Protein AF-A0A212JWG9-F1 (afdb_monomer_lite)

Foldseek 3Di:
DVVVVVVVVVVVVPPPPPPPPDPPDKDKDKDKDADPPLQVPVDPDRPDDDDDLPWAPCVLFQWKWKWKAFPVVRDTPDTDDTGGDDDGHRIDIDMDTRDPDGWIKMWMFTPDDPVCVVVVDQDDPPDPSRHTDTDTDDD

pLDDT: mean 75.48, std 16.98, range [41.72, 95.62]

Organism: NCBI:txid206096

Secondary structure (DSSP, 8-state):
--HHHHHHHHHTTS-------PPP---EEEEEE----TT-TTSS---SPPPPTTS-HHHH-SEEEEEEEETTTTEEEEEPPPEEP-SS-S-EEEEEESPPSS-EEEEEEES--HHHHHHT-S-STT-SS-PPEEEE---

Radius of gyrati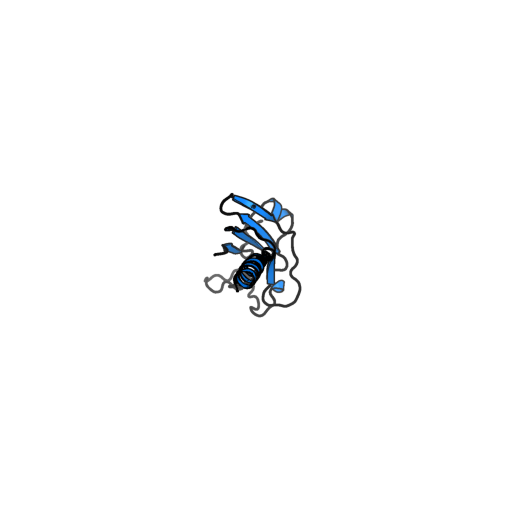on: 26.47 Å; chains: 1; bounding box: 71×61×50 Å

Sequence (139 aa):
MRITICLLFSISLLTSCVRESLPECPYQYSIQLVVKDKNYLNNSGTEGNIVDENLPFNQYISNIYYTLENVKTGKTDKKSPINKILGDDKNTNIILDHMPDGQYLLTVWGNVNESMIETLSLHSDNTESTDIYISVLPH

Structure (mmCIF, N/CA/C/O backbone):
data_AF-A0A212JWG9-F1
#
_entry.id   AF-A0A212JWG9-F1
#
loop_
_atom_site.group_PDB
_atom_site.id
_atom_site.type_symbol
_atom_site.label_atom_id
_atom_site.label_alt_id
_atom_site.label_comp_id
_atom_site.label_asym_id
_atom_site.label_entity_id
_atom_site.label_seq_id
_atom_site.pdbx_PDB_ins_code
_atom_site.Cartn_x
_atom_site.Cartn_y
_atom_site.Cartn_z
_atom_site.occupancy
_atom_site.B_iso_or_equiv
_atom_site.auth_seq_id
_atom_site.auth_comp_id
_atom_site.auth_asym_id
_atom_site.auth_atom_id
_atom_site.pdbx_PDB_model_num
ATOM 1 N N . MET A 1 1 ? -58.566 -42.820 23.783 1.00 50.47 1 MET A N 1
ATOM 2 C CA . MET A 1 1 ? -58.480 -41.687 22.832 1.00 50.47 1 MET A CA 1
ATOM 3 C C . MET A 1 1 ? -58.093 -40.339 23.458 1.00 50.47 1 MET A C 1
ATOM 5 O O . MET A 1 1 ? -57.761 -39.439 22.709 1.00 50.47 1 MET A O 1
ATOM 9 N N . ARG A 1 2 ? -58.106 -40.161 24.793 1.00 53.34 2 ARG A N 1
ATOM 10 C CA . ARG A 1 2 ? -57.662 -38.905 25.443 1.00 53.34 2 ARG A CA 1
ATOM 11 C C . ARG A 1 2 ? -56.161 -38.868 25.776 1.00 53.34 2 ARG A C 1
ATOM 13 O O . ARG A 1 2 ? -55.537 -37.829 25.643 1.00 53.34 2 ARG A O 1
ATOM 20 N N . ILE A 1 3 ? -55.575 -40.016 26.128 1.00 55.38 3 ILE A N 1
ATOM 21 C CA . ILE A 1 3 ? -54.157 -40.135 26.529 1.00 55.38 3 ILE A CA 1
ATOM 22 C C . ILE A 1 3 ? -53.209 -39.969 25.328 1.00 55.38 3 ILE A C 1
ATOM 24 O O . ILE A 1 3 ? -52.154 -39.353 25.442 1.00 55.38 3 ILE A O 1
ATOM 28 N N . THR A 1 4 ? -53.617 -40.448 24.151 1.00 53.75 4 THR A N 1
ATOM 29 C CA . THR A 1 4 ? -52.817 -40.391 22.918 1.00 53.75 4 THR A CA 1
ATOM 30 C C . THR A 1 4 ? -52.620 -38.960 22.403 1.00 53.75 4 THR A C 1
ATOM 32 O O . THR A 1 4 ? -51.582 -38.655 21.826 1.00 53.75 4 THR A O 1
ATOM 35 N N . ILE A 1 5 ? -53.584 -38.066 22.655 1.00 57.59 5 ILE A N 1
ATOM 36 C CA . ILE A 1 5 ? -53.542 -36.660 22.220 1.00 57.59 5 ILE A CA 1
ATOM 37 C C . ILE A 1 5 ? -52.549 -35.852 23.073 1.00 57.59 5 ILE A C 1
ATOM 39 O O . ILE A 1 5 ? -51.802 -35.037 22.539 1.00 57.59 5 ILE A O 1
ATOM 43 N N . CYS A 1 6 ? -52.473 -36.121 24.382 1.00 56.09 6 CYS A N 1
ATOM 44 C CA . CYS A 1 6 ? -51.517 -35.457 25.275 1.00 56.09 6 CYS A CA 1
ATOM 45 C C . CYS A 1 6 ? -50.059 -35.804 24.936 1.00 56.09 6 CYS A C 1
ATOM 47 O O . CYS A 1 6 ? -49.177 -34.952 25.024 1.00 56.09 6 CYS A O 1
ATOM 49 N N . LEU A 1 7 ? -49.806 -37.042 24.507 1.00 56.38 7 LEU A N 1
ATOM 50 C CA . LEU A 1 7 ? -48.461 -37.514 24.175 1.00 56.38 7 LEU A CA 1
ATOM 51 C C . LEU A 1 7 ? -47.934 -36.879 22.874 1.00 56.38 7 LEU A C 1
ATOM 53 O O . LEU A 1 7 ? -46.774 -36.487 22.810 1.00 56.38 7 LEU A O 1
ATOM 57 N N . LEU A 1 8 ? -48.809 -36.669 21.884 1.00 56.22 8 LEU A N 1
ATOM 58 C CA . LEU A 1 8 ? -48.488 -35.957 20.638 1.00 56.22 8 LEU A CA 1
ATOM 59 C C . LEU A 1 8 ? -48.198 -34.462 20.856 1.00 56.22 8 LEU A C 1
ATOM 61 O O . LEU A 1 8 ? -47.284 -33.929 20.236 1.00 56.22 8 LEU A O 1
ATOM 65 N N . PHE A 1 9 ? -48.907 -33.800 21.777 1.00 55.72 9 PHE A N 1
ATOM 66 C CA . PHE A 1 9 ? -48.684 -32.379 22.090 1.00 55.72 9 PHE A CA 1
ATOM 67 C C . PHE A 1 9 ? -47.347 -32.127 22.815 1.00 55.72 9 PHE A C 1
ATOM 69 O O . PHE A 1 9 ? -46.754 -31.059 22.699 1.00 55.72 9 PHE A O 1
ATOM 76 N N . SER A 1 10 ? -46.848 -33.138 23.532 1.00 56.69 10 SER A N 1
ATOM 77 C CA . SER A 1 10 ? -45.590 -33.079 24.288 1.00 56.69 10 SER A CA 1
ATOM 78 C C . SER A 1 10 ? -44.355 -33.170 23.379 1.00 56.69 10 SER A C 1
ATOM 80 O O . SER A 1 10 ? -43.320 -32.578 23.670 1.00 56.69 10 SER A O 1
ATOM 82 N N . ILE A 1 11 ? -44.469 -33.886 22.254 1.00 58.03 11 ILE A N 1
ATOM 83 C CA . ILE A 1 11 ? -43.377 -34.098 21.288 1.00 58.03 11 ILE A CA 1
ATOM 84 C C . ILE A 1 11 ? -43.127 -32.833 20.448 1.00 58.03 11 ILE A C 1
ATOM 86 O O . ILE A 1 11 ? -41.984 -32.541 20.103 1.00 58.03 11 ILE A O 1
ATOM 90 N N . SER A 1 12 ? -44.160 -32.023 20.191 1.00 56.34 12 SER A N 1
ATOM 91 C CA . SER A 1 12 ? -44.035 -30.749 19.461 1.00 56.34 12 SER A CA 1
ATOM 92 C C . SER A 1 12 ? -43.322 -29.637 20.244 1.00 56.34 12 SER A C 1
ATOM 94 O O . SER A 1 12 ? -42.894 -28.659 19.643 1.00 56.34 12 SER A O 1
ATOM 96 N N . LEU A 1 13 ? -43.168 -29.773 21.567 1.00 55.78 13 LEU A N 1
ATOM 97 C CA . LEU A 1 13 ? -42.446 -28.805 22.407 1.00 55.78 13 LEU A CA 1
ATOM 98 C C . LEU A 1 13 ? -40.932 -29.076 22.470 1.00 55.78 13 LEU A C 1
ATOM 100 O O . LEU A 1 13 ? -40.180 -28.238 22.959 1.00 55.78 13 LEU A O 1
ATOM 104 N N . LEU A 1 14 ? -40.480 -30.231 21.967 1.00 55.25 14 LEU A N 1
ATOM 105 C CA . LEU A 1 14 ? -39.067 -30.627 21.954 1.00 55.25 14 LEU A CA 1
ATOM 106 C C . LEU A 1 14 ? -38.357 -30.281 20.639 1.00 55.25 14 LEU A C 1
ATOM 108 O O . LEU A 1 14 ? -37.136 -30.391 20.564 1.00 55.25 14 LEU A O 1
ATOM 112 N N . THR A 1 15 ? -39.074 -29.792 19.623 1.00 59.81 15 THR A N 1
ATOM 113 C CA . THR A 1 15 ? -38.459 -29.193 18.430 1.00 59.81 15 THR A CA 1
ATOM 114 C 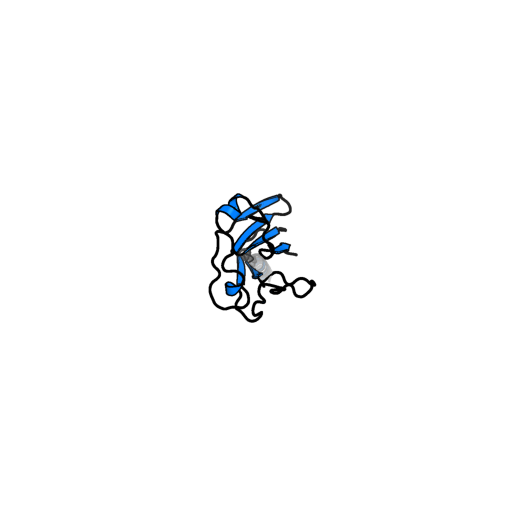C . THR A 1 15 ? -38.052 -27.746 18.724 1.00 59.81 15 THR A C 1
ATOM 116 O O . THR A 1 15 ? -38.493 -26.810 18.057 1.00 59.81 15 THR A O 1
ATOM 119 N N . SER A 1 16 ? -37.238 -27.541 19.761 1.00 56.72 16 SER A N 1
ATOM 120 C CA . SER A 1 16 ? -36.489 -26.296 19.898 1.00 56.72 16 SER A CA 1
ATOM 121 C C . SER A 1 16 ? -35.455 -26.298 18.780 1.00 56.72 16 SER A C 1
ATOM 123 O O . SER A 1 16 ? -34.506 -27.080 18.793 1.00 56.72 16 SER A O 1
ATOM 125 N N . CYS A 1 17 ? -35.697 -25.487 17.753 1.00 63.84 17 CYS A N 1
ATOM 126 C CA . CYS A 1 17 ? -34.728 -25.245 16.702 1.00 63.84 17 CYS A CA 1
ATOM 127 C C . CYS A 1 17 ? -33.541 -24.536 17.367 1.00 63.84 17 CYS A C 1
ATOM 129 O O . CYS A 1 17 ? -33.610 -23.335 17.631 1.00 63.84 17 CYS A O 1
ATOM 131 N N . VAL A 1 18 ? -32.487 -25.283 17.711 1.00 60.69 18 VAL A N 1
ATOM 132 C CA . VAL A 1 18 ? -31.199 -24.693 18.084 1.00 60.69 18 VAL A CA 1
ATOM 133 C C . VAL A 1 18 ? -30.709 -23.995 16.829 1.00 60.69 18 VAL A C 1
ATOM 135 O O . VAL A 1 18 ? -30.184 -24.611 15.906 1.00 60.69 18 VAL A O 1
ATOM 138 N N . ARG A 1 19 ? -30.992 -22.697 16.746 1.00 58.59 19 ARG A N 1
ATOM 139 C CA . ARG A 1 19 ? -30.449 -21.850 15.702 1.00 58.59 19 ARG A CA 1
ATOM 140 C C . ARG A 1 19 ? -29.002 -21.611 16.093 1.00 58.59 19 ARG A C 1
ATOM 142 O O . ARG A 1 19 ? -28.706 -20.710 16.867 1.00 58.59 19 ARG A O 1
ATOM 149 N N . GLU A 1 20 ? -28.138 -22.504 15.633 1.00 60.44 20 GLU A N 1
ATOM 150 C CA . GLU A 1 20 ? -26.696 -22.358 15.745 1.00 60.44 20 GLU A CA 1
ATOM 151 C C . GLU A 1 20 ? -26.340 -21.039 15.051 1.00 60.44 20 GLU A C 1
ATOM 153 O O . GLU A 1 20 ? -26.514 -20.889 13.838 1.00 60.44 20 GLU A O 1
ATOM 158 N N . SER A 1 21 ? -25.981 -20.022 15.837 1.00 65.81 21 SER A N 1
ATOM 159 C CA . SER A 1 21 ? -25.500 -18.764 15.284 1.00 65.81 21 SER A CA 1
ATOM 160 C C . SER A 1 21 ? -24.179 -19.077 14.600 1.00 65.81 21 SER A C 1
ATOM 162 O O . SER A 1 21 ? -23.205 -19.417 15.275 1.00 65.81 21 SER A O 1
ATOM 164 N N . LEU A 1 22 ? -24.159 -19.013 13.269 1.00 64.31 22 LEU A N 1
ATOM 165 C CA . LEU A 1 22 ? -22.908 -19.071 12.525 1.00 64.31 22 LEU A CA 1
ATOM 166 C C . LEU A 1 22 ? -21.976 -17.991 13.096 1.00 64.31 22 LEU A C 1
ATOM 168 O O . LEU A 1 22 ? -22.451 -16.879 13.346 1.00 64.31 22 LEU A O 1
ATOM 172 N N . PRO A 1 23 ? -20.689 -18.296 13.339 1.00 66.00 23 PRO A N 1
ATOM 173 C CA . PRO A 1 23 ? -19.733 -17.253 13.679 1.00 66.00 23 PRO A CA 1
ATOM 174 C C . PRO A 1 23 ? -19.784 -16.182 12.584 1.00 66.00 23 PRO A C 1
ATOM 176 O O . PRO A 1 23 ? -19.880 -16.524 11.402 1.00 66.00 23 PRO A O 1
ATOM 179 N N . GLU A 1 24 ? -19.772 -14.904 12.976 1.00 67.12 24 GLU A N 1
ATOM 180 C CA . GLU A 1 24 ? -19.718 -13.787 12.029 1.00 67.12 24 GLU A CA 1
ATOM 181 C C . GLU A 1 24 ? -18.582 -14.049 11.037 1.00 67.12 24 GLU A C 1
ATOM 183 O O . GLU A 1 24 ? -17.432 -14.241 11.437 1.00 67.12 24 GLU A O 1
ATOM 188 N N . CYS A 1 25 ? -18.913 -14.150 9.745 1.00 62.44 25 CYS A N 1
ATOM 189 C CA . CYS A 1 25 ? -17.909 -14.342 8.710 1.00 62.44 25 CYS A CA 1
ATOM 190 C C . CYS A 1 25 ? -17.014 -13.101 8.712 1.00 62.44 25 CYS A C 1
ATOM 192 O O . CYS A 1 25 ? -17.523 -12.015 8.428 1.00 62.44 25 CYS A O 1
ATOM 194 N N . PRO A 1 26 ? -15.714 -13.216 9.032 1.00 67.38 26 PRO A N 1
ATOM 195 C CA . PRO A 1 26 ? -14.855 -12.050 8.998 1.00 67.38 26 PRO A CA 1
ATOM 196 C C . PRO A 1 26 ? -14.763 -11.570 7.553 1.00 67.38 26 PRO A C 1
ATOM 198 O O . PRO A 1 26 ? -14.324 -12.309 6.669 1.00 67.38 26 PRO A O 1
ATOM 201 N N . TYR A 1 27 ? -15.218 -10.344 7.302 1.00 75.50 27 TYR A N 1
ATOM 202 C CA . TYR A 1 27 ? -15.105 -9.739 5.984 1.00 75.50 27 TYR A CA 1
ATOM 203 C C . TYR A 1 27 ? -13.623 -9.535 5.650 1.00 75.50 27 TYR A C 1
ATOM 205 O O . TYR A 1 27 ? -12.841 -9.027 6.462 1.00 75.50 27 TYR A O 1
ATOM 213 N N . GLN A 1 28 ? -13.247 -9.961 4.448 1.00 85.00 28 GLN A N 1
ATOM 214 C CA . GLN A 1 28 ? -11.933 -9.743 3.862 1.00 85.00 28 GLN A CA 1
ATOM 215 C C . GLN A 1 28 ? -12.104 -8.830 2.653 1.00 85.00 28 GLN A C 1
ATOM 217 O O . GLN A 1 28 ? -12.885 -9.123 1.747 1.00 85.00 28 GLN A O 1
ATOM 222 N N . TYR A 1 29 ? -11.350 -7.737 2.628 1.00 87.38 29 TYR A N 1
ATOM 223 C CA . TYR A 1 29 ? -11.327 -6.802 1.513 1.00 87.38 29 TYR A CA 1
ATOM 224 C C . TYR A 1 29 ? -10.027 -6.970 0.732 1.00 87.38 29 TYR A C 1
ATOM 226 O O . TYR A 1 29 ? -8.938 -6.972 1.307 1.00 87.38 29 TYR A O 1
ATOM 234 N N . SER A 1 30 ? -10.145 -7.089 -0.590 1.00 90.94 30 SER A N 1
ATOM 235 C CA . SER A 1 30 ? -9.012 -7.091 -1.513 1.00 90.94 30 SER A CA 1
ATOM 236 C C . SER A 1 30 ? -9.052 -5.817 -2.347 1.00 90.94 30 SER A C 1
ATOM 238 O O . SER A 1 30 ? -9.960 -5.626 -3.155 1.00 90.94 30 SER A O 1
ATOM 240 N N . ILE A 1 31 ? -8.091 -4.924 -2.119 1.00 91.25 31 ILE A N 1
ATOM 241 C CA . ILE A 1 31 ? -7.972 -3.652 -2.828 1.00 91.25 31 ILE A CA 1
ATOM 242 C C . ILE A 1 31 ? -6.883 -3.798 -3.880 1.00 91.25 31 ILE A C 1
ATOM 244 O O . ILE A 1 31 ? -5.706 -3.911 -3.540 1.00 91.25 31 ILE A O 1
ATOM 248 N N . GLN A 1 32 ? -7.273 -3.765 -5.151 1.00 93.38 32 GLN A N 1
ATOM 249 C CA . GLN A 1 32 ? -6.332 -3.799 -6.262 1.00 93.38 32 GLN A CA 1
ATOM 250 C C . GLN A 1 32 ? -5.735 -2.415 -6.521 1.00 93.38 32 GLN A C 1
ATOM 252 O O . GLN A 1 32 ? -6.450 -1.430 -6.700 1.00 93.38 32 GLN A O 1
ATOM 257 N N . LEU A 1 33 ? -4.410 -2.365 -6.594 1.00 91.69 33 LEU A N 1
ATOM 258 C CA . LEU A 1 33 ? -3.629 -1.191 -6.948 1.00 91.69 33 LEU A CA 1
ATOM 259 C C . LEU A 1 33 ? -3.148 -1.297 -8.394 1.00 91.69 33 LEU A C 1
ATOM 261 O O . LEU A 1 33 ? -2.598 -2.318 -8.815 1.00 91.69 33 LEU A O 1
ATOM 265 N N . VAL A 1 34 ? -3.326 -0.210 -9.143 1.00 90.06 34 VAL A N 1
ATOM 266 C CA . VAL A 1 34 ? -2.930 -0.090 -10.551 1.00 90.06 34 VAL A CA 1
ATOM 267 C C . VAL A 1 34 ? -2.281 1.272 -10.765 1.00 90.06 34 VAL A C 1
ATOM 269 O O . VAL A 1 34 ? -2.821 2.283 -10.322 1.00 90.06 34 VAL A O 1
ATOM 272 N N . VAL A 1 35 ? -1.157 1.307 -11.483 1.00 86.62 35 VAL A N 1
ATOM 273 C CA . VAL A 1 35 ? -0.524 2.562 -11.914 1.00 86.62 35 VAL A CA 1
ATOM 274 C C . VAL A 1 35 ? -1.223 3.064 -13.175 1.00 86.62 35 VAL A C 1
ATOM 276 O O . VAL A 1 35 ? -1.223 2.379 -14.204 1.00 86.62 35 VAL A O 1
ATOM 279 N N . LYS A 1 36 ? -1.834 4.246 -13.089 1.00 83.38 36 LYS A N 1
ATOM 280 C CA . LYS A 1 36 ? -2.455 4.940 -14.223 1.00 83.38 36 LYS A CA 1
ATOM 281 C C . LYS A 1 36 ? -1.511 6.012 -14.760 1.00 83.38 36 LYS A C 1
ATOM 283 O O . LYS A 1 36 ? -0.660 6.481 -14.024 1.00 83.38 36 LYS A O 1
ATOM 288 N N . ASP A 1 37 ? -1.693 6.360 -16.034 1.00 77.88 37 ASP A N 1
ATOM 289 C CA . ASP A 1 37 ? -1.042 7.507 -16.687 1.00 77.88 37 ASP A CA 1
ATOM 290 C C . ASP A 1 37 ? 0.481 7.594 -16.459 1.00 77.88 37 ASP A C 1
ATOM 292 O O . ASP A 1 37 ? 1.008 8.571 -15.947 1.00 77.88 37 ASP A O 1
ATOM 296 N N . LYS A 1 38 ? 1.206 6.529 -16.823 1.00 81.56 38 LYS A N 1
ATOM 297 C CA . LYS A 1 38 ? 2.638 6.362 -16.494 1.00 81.56 38 LYS A CA 1
ATOM 298 C C . LYS A 1 38 ? 3.562 7.378 -17.164 1.00 81.56 38 LYS A C 1
ATOM 300 O O . LYS A 1 38 ? 4.700 7.528 -16.740 1.00 81.56 3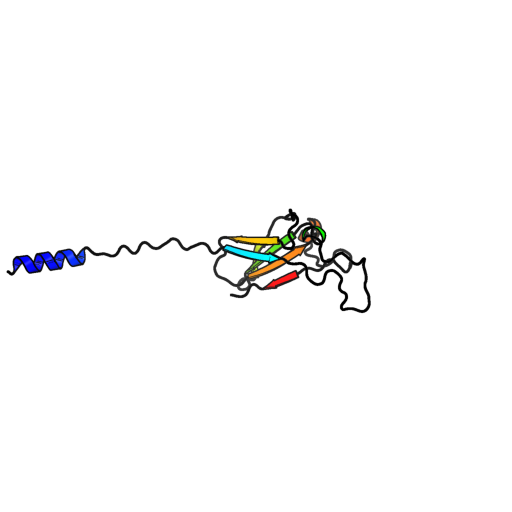8 LYS A O 1
ATOM 305 N N . ASN A 1 39 ? 3.095 8.004 -18.239 1.00 77.00 39 ASN A N 1
ATOM 306 C CA . ASN A 1 39 ? 3.881 8.906 -19.071 1.00 77.00 39 ASN A CA 1
ATOM 307 C C . ASN A 1 39 ? 3.347 10.343 -19.066 1.00 77.00 39 ASN A C 1
ATOM 309 O O . ASN A 1 39 ? 3.935 11.180 -19.746 1.00 77.00 39 ASN A O 1
ATOM 313 N N . TYR A 1 40 ? 2.237 10.617 -18.361 1.00 69.56 40 TYR A N 1
ATOM 314 C CA . TYR A 1 40 ? 1.625 11.947 -18.237 1.00 69.56 40 TYR A CA 1
ATOM 315 C C . TYR A 1 40 ? 1.540 12.710 -19.578 1.00 69.56 40 TYR A C 1
ATOM 317 O O . TYR A 1 40 ? 1.776 13.912 -19.662 1.00 69.56 40 TYR A O 1
ATOM 325 N N . LEU A 1 41 ? 1.194 12.006 -20.667 1.00 71.00 41 LEU A N 1
ATOM 326 C CA . LEU A 1 41 ? 1.198 12.541 -22.045 1.00 71.00 41 LEU A CA 1
ATOM 327 C C . LEU A 1 41 ? 0.064 13.549 -22.313 1.00 71.00 41 LEU A C 1
ATOM 329 O O . LEU A 1 41 ? -0.106 14.035 -23.431 1.00 71.00 41 LEU A O 1
ATOM 333 N N . ASN A 1 42 ? -0.760 13.816 -21.304 1.00 65.56 42 ASN A N 1
ATOM 334 C CA . ASN A 1 42 ? -1.891 14.733 -21.344 1.00 65.56 42 ASN A CA 1
ATOM 335 C C . ASN A 1 42 ? -1.486 16.207 -21.168 1.00 65.56 42 ASN A C 1
ATOM 337 O O . ASN A 1 42 ? -2.301 17.080 -21.472 1.00 65.56 42 ASN A O 1
ATOM 341 N N . ASN A 1 43 ? -0.256 16.501 -20.732 1.00 57.59 43 ASN A N 1
ATOM 342 C CA . ASN A 1 43 ? 0.288 17.856 -20.671 1.00 57.59 43 ASN A CA 1
ATOM 343 C C . ASN A 1 43 ? 1.374 18.069 -21.755 1.00 57.59 43 ASN A C 1
ATOM 345 O O . ASN A 1 43 ? 1.989 17.137 -22.262 1.00 57.59 43 ASN A O 1
ATOM 349 N N . SER A 1 44 ? 1.585 19.317 -22.184 1.00 55.00 44 SER A N 1
ATOM 350 C CA . SER A 1 44 ? 2.511 19.664 -23.279 1.00 55.00 44 SER A CA 1
ATOM 351 C C . SER A 1 44 ? 3.991 19.683 -22.870 1.00 55.00 44 SER A C 1
ATOM 353 O O . SER A 1 44 ? 4.815 20.251 -23.586 1.00 55.00 44 SER A O 1
ATOM 355 N N . GLY A 1 45 ? 4.326 19.127 -21.708 1.00 52.38 45 GLY A N 1
ATOM 356 C CA . GLY A 1 45 ? 5.664 19.130 -21.141 1.00 52.38 45 GLY A CA 1
ATOM 357 C C . GLY A 1 45 ? 5.950 17.760 -20.563 1.00 52.38 45 GLY A C 1
ATOM 358 O O . GLY A 1 45 ? 5.730 17.534 -19.383 1.00 52.38 45 GLY A O 1
ATOM 359 N N . THR A 1 46 ? 6.436 16.843 -21.396 1.00 52.59 46 THR A N 1
ATOM 360 C CA . THR A 1 46 ? 6.981 15.578 -20.902 1.00 52.59 46 THR A CA 1
ATOM 361 C C . THR A 1 46 ? 8.256 15.884 -20.119 1.00 52.59 46 THR A C 1
ATOM 363 O O . THR A 1 46 ? 9.345 15.946 -20.694 1.00 52.59 46 THR A O 1
ATOM 366 N N . GLU A 1 47 ? 8.125 16.134 -18.821 1.00 56.12 47 GLU A N 1
ATOM 367 C CA . GLU A 1 47 ? 9.248 16.103 -17.895 1.00 56.12 47 GLU A CA 1
ATOM 368 C C . GLU A 1 47 ? 9.472 14.645 -17.482 1.00 56.12 47 GLU A C 1
ATOM 370 O O . GLU A 1 47 ? 8.672 14.049 -16.768 1.00 56.12 47 GLU A O 1
ATOM 375 N N . GLY A 1 48 ? 10.540 14.038 -18.004 1.00 61.94 48 GLY A N 1
ATOM 376 C CA . GLY A 1 48 ? 10.913 12.654 -17.706 1.00 61.94 48 GLY A CA 1
ATOM 377 C C . GLY A 1 48 ? 11.129 11.786 -18.946 1.00 61.94 48 GLY A C 1
ATOM 378 O O . GLY A 1 48 ? 10.837 12.169 -20.078 1.00 61.94 48 GLY A O 1
ATOM 379 N N . ASN A 1 49 ? 11.690 10.596 -18.727 1.00 69.56 49 ASN A N 1
ATOM 380 C CA . ASN A 1 49 ? 11.844 9.599 -19.783 1.00 69.56 49 ASN A CA 1
ATOM 381 C C . ASN A 1 49 ? 10.528 8.841 -19.959 1.00 69.56 49 ASN A C 1
ATOM 383 O O . ASN A 1 49 ? 9.966 8.367 -18.975 1.00 69.56 49 ASN A O 1
ATOM 387 N N . ILE A 1 50 ? 10.088 8.668 -21.209 1.00 78.94 50 ILE A N 1
ATOM 388 C CA . ILE A 1 50 ? 8.951 7.799 -21.527 1.00 78.94 50 ILE A CA 1
ATOM 389 C C . ILE A 1 50 ? 9.284 6.381 -21.057 1.00 78.94 50 ILE A C 1
ATOM 391 O O . ILE A 1 50 ? 10.283 5.791 -21.478 1.00 78.94 50 ILE A O 1
ATOM 395 N N . VAL A 1 51 ? 8.435 5.839 -20.193 1.00 82.81 51 VAL A N 1
ATOM 396 C CA . VAL A 1 51 ? 8.493 4.458 -19.728 1.00 82.81 51 VAL A CA 1
ATOM 397 C C . VAL A 1 51 ? 7.563 3.589 -20.568 1.00 82.81 51 VAL A C 1
ATOM 399 O O . VAL A 1 51 ? 6.480 4.008 -20.985 1.00 82.81 51 VAL A O 1
ATOM 402 N N . ASP A 1 52 ? 7.973 2.344 -20.812 1.00 87.00 52 ASP A N 1
ATOM 403 C CA . ASP A 1 52 ? 7.091 1.360 -21.439 1.00 87.00 52 ASP A CA 1
ATOM 404 C C . ASP A 1 52 ? 5.871 1.134 -20.535 1.00 87.00 52 ASP A C 1
ATOM 406 O O . ASP A 1 52 ? 6.014 0.820 -19.354 1.00 87.00 52 ASP A O 1
ATOM 410 N N . GLU A 1 53 ? 4.660 1.295 -21.072 1.00 86.56 53 GLU A N 1
ATOM 411 C CA . GLU A 1 53 ? 3.405 1.106 -20.336 1.00 86.56 53 GLU A CA 1
ATOM 412 C C . GLU A 1 53 ? 3.059 -0.368 -20.097 1.00 86.56 53 GLU A C 1
ATOM 414 O O . GLU A 1 53 ? 2.181 -0.689 -19.282 1.00 86.56 53 GLU A O 1
ATOM 419 N N . ASN A 1 54 ? 3.775 -1.266 -20.773 1.00 89.81 54 ASN A N 1
ATOM 420 C CA . ASN A 1 54 ? 3.627 -2.704 -20.685 1.00 89.81 54 ASN A CA 1
ATOM 421 C C . ASN A 1 54 ? 4.631 -3.372 -19.738 1.00 89.81 54 ASN A C 1
ATOM 423 O O . ASN A 1 54 ? 4.739 -4.601 -19.750 1.00 89.81 54 ASN A O 1
ATOM 427 N N . LEU A 1 55 ? 5.217 -2.638 -18.797 1.00 91.75 55 LEU A N 1
ATOM 428 C CA . LEU A 1 55 ? 5.995 -3.239 -17.716 1.00 91.75 55 LEU A CA 1
ATOM 429 C C . LEU A 1 55 ? 5.101 -3.766 -16.572 1.00 91.75 55 LEU A C 1
ATOM 431 O O . LEU A 1 55 ? 3.919 -3.402 -16.481 1.00 91.75 55 LEU A O 1
ATOM 435 N N . PRO A 1 56 ? 5.616 -4.682 -15.736 1.00 94.19 56 PRO A N 1
ATOM 436 C CA . PRO A 1 56 ? 5.001 -5.066 -14.466 1.00 94.19 56 PRO A CA 1
ATOM 437 C C . PRO A 1 56 ? 4.846 -3.905 -13.476 1.00 94.19 56 PRO A C 1
ATOM 439 O O . PRO A 1 56 ? 5.576 -2.918 -13.548 1.00 94.19 56 PRO A O 1
ATOM 442 N N . PHE A 1 57 ? 3.947 -4.046 -12.496 1.00 92.62 57 PHE A N 1
ATOM 443 C CA . PHE A 1 57 ? 3.723 -3.043 -11.444 1.00 92.62 57 PHE A CA 1
ATOM 444 C C . PHE A 1 57 ? 5.020 -2.696 -10.702 1.00 92.62 57 PHE A C 1
ATOM 446 O O . PHE A 1 57 ? 5.299 -1.522 -10.458 1.00 92.62 57 PHE A O 1
ATOM 453 N N . ASN A 1 58 ? 5.830 -3.716 -10.395 1.00 92.81 58 ASN A N 1
ATOM 454 C CA . ASN A 1 58 ? 7.073 -3.578 -9.635 1.00 92.81 58 ASN A CA 1
ATOM 455 C C . ASN A 1 58 ? 8.139 -2.701 -10.324 1.00 92.81 58 ASN A C 1
ATOM 457 O O . ASN A 1 58 ? 9.049 -2.224 -9.649 1.00 92.81 58 ASN A O 1
ATOM 461 N N . GLN A 1 59 ? 8.021 -2.474 -11.640 1.00 92.12 59 GLN A N 1
ATOM 462 C CA . GLN A 1 59 ? 8.934 -1.623 -12.407 1.00 92.12 59 GLN A CA 1
ATOM 463 C C . GLN A 1 59 ? 8.612 -0.138 -12.240 1.00 92.12 59 GLN A C 1
ATOM 465 O O . GLN A 1 59 ? 9.488 0.700 -12.420 1.00 92.12 59 GLN A O 1
ATOM 470 N N . TYR A 1 60 ? 7.370 0.190 -11.882 1.00 89.25 60 TYR A N 1
ATOM 471 C CA . TYR A 1 60 ? 6.963 1.561 -11.580 1.00 89.25 60 TYR A CA 1
ATOM 472 C C . TYR A 1 60 ? 7.039 1.829 -10.074 1.00 89.25 60 TYR A C 1
ATOM 474 O O . TYR A 1 60 ? 7.552 2.860 -9.643 1.00 89.25 60 TYR A O 1
ATOM 482 N N . ILE A 1 61 ? 6.545 0.887 -9.263 1.00 91.12 61 ILE A N 1
ATOM 483 C CA . ILE A 1 61 ? 6.451 1.005 -7.806 1.00 91.12 61 ILE A CA 1
ATOM 484 C C . ILE A 1 61 ? 7.070 -0.237 -7.155 1.00 91.12 61 ILE A C 1
ATOM 486 O O . ILE A 1 61 ? 6.485 -1.319 -7.137 1.00 91.12 61 ILE A O 1
ATOM 490 N N . SER A 1 62 ? 8.262 -0.069 -6.587 1.00 92.94 62 SER A N 1
ATOM 491 C CA . SER A 1 62 ? 9.076 -1.140 -5.995 1.00 92.94 62 SER A CA 1
ATOM 492 C C . SER A 1 62 ? 8.614 -1.573 -4.600 1.00 92.94 62 SER A C 1
ATOM 494 O O . SER A 1 62 ? 8.852 -2.705 -4.169 1.00 92.94 62 SER A O 1
ATOM 496 N N . ASN A 1 63 ? 7.973 -0.671 -3.862 1.00 94.06 63 ASN A N 1
ATOM 497 C CA . ASN A 1 63 ? 7.457 -0.919 -2.526 1.00 94.06 63 ASN A CA 1
ATOM 498 C C . ASN A 1 63 ? 6.260 -0.013 -2.233 1.00 94.06 63 ASN A C 1
ATOM 500 O O . ASN A 1 63 ? 6.104 1.024 -2.878 1.00 94.06 63 ASN A O 1
ATOM 504 N N . ILE A 1 64 ? 5.437 -0.414 -1.265 1.00 93.38 64 ILE A N 1
ATOM 505 C CA . ILE A 1 64 ? 4.307 0.372 -0.780 1.00 93.38 64 ILE A CA 1
ATOM 506 C C . ILE A 1 64 ? 4.268 0.439 0.746 1.00 93.38 64 ILE A C 1
ATOM 508 O O . ILE A 1 64 ? 4.601 -0.517 1.4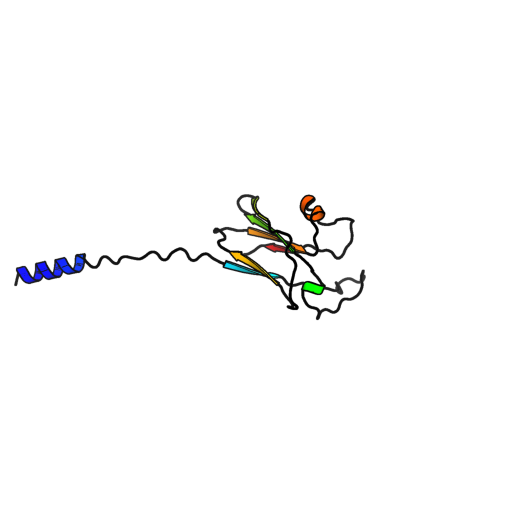49 1.00 93.38 64 ILE A O 1
ATOM 512 N N . TYR A 1 65 ? 3.764 1.554 1.248 1.00 93.31 65 TYR A N 1
ATOM 513 C CA . TYR A 1 65 ? 3.325 1.744 2.625 1.00 93.31 65 TYR A CA 1
ATOM 514 C C . TYR A 1 65 ? 1.876 2.222 2.594 1.00 93.31 65 TYR A C 1
ATOM 516 O O . TYR A 1 65 ? 1.491 2.946 1.679 1.00 93.31 65 TYR A O 1
ATOM 524 N N . TYR A 1 66 ? 1.056 1.821 3.561 1.00 92.50 66 TYR A N 1
ATOM 525 C CA . TYR A 1 66 ? -0.317 2.297 3.641 1.00 92.50 66 TYR A CA 1
ATOM 526 C C . TYR A 1 66 ? -0.780 2.535 5.074 1.00 92.50 66 TYR A C 1
ATOM 528 O O . TYR A 1 66 ? -0.343 1.879 6.025 1.00 92.50 66 TYR A O 1
ATOM 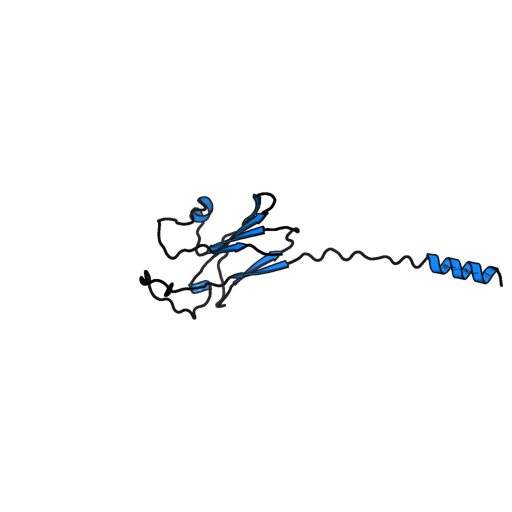536 N N . THR A 1 67 ? -1.726 3.458 5.210 1.00 91.94 67 THR A N 1
ATOM 537 C CA . THR A 1 67 ? -2.448 3.724 6.453 1.00 91.94 67 THR A CA 1
ATOM 538 C C . THR A 1 67 ? -3.936 3.605 6.228 1.00 91.94 67 THR A C 1
ATOM 540 O O . THR A 1 67 ? -4.440 3.947 5.159 1.00 91.94 67 THR A O 1
ATOM 543 N N . LEU A 1 68 ? -4.633 3.170 7.267 1.00 91.12 68 LEU A N 1
ATOM 544 C CA . LEU A 1 68 ? -6.078 3.079 7.282 1.00 91.12 68 LEU A CA 1
ATOM 545 C C . LEU A 1 68 ? -6.617 3.911 8.437 1.00 91.12 68 LEU A C 1
ATOM 547 O O . LEU A 1 68 ? -6.286 3.652 9.595 1.00 91.12 68 LEU A O 1
ATOM 551 N N . GLU A 1 69 ? -7.422 4.914 8.115 1.00 90.88 69 GLU A N 1
ATOM 552 C CA . GLU A 1 69 ? -8.025 5.820 9.087 1.00 90.88 69 GLU A CA 1
ATOM 553 C C . GLU A 1 69 ? -9.538 5.639 9.120 1.00 90.88 69 GLU A C 1
ATOM 555 O O . GLU A 1 69 ? -10.198 5.642 8.083 1.00 90.88 69 GLU A O 1
ATOM 560 N N . ASN A 1 70 ? -10.101 5.488 10.315 1.00 89.75 70 ASN A N 1
ATOM 561 C CA . ASN A 1 70 ? -11.539 5.440 10.506 1.00 89.75 70 ASN A CA 1
ATOM 562 C C . ASN A 1 70 ? -12.125 6.849 10.377 1.00 89.75 70 ASN A C 1
ATOM 564 O O . ASN A 1 70 ? -11.922 7.693 11.249 1.00 89.75 70 ASN A O 1
ATOM 568 N N . VAL A 1 71 ? -12.918 7.081 9.331 1.00 88.62 71 VAL A N 1
ATOM 569 C CA . VAL A 1 71 ? -13.452 8.410 8.980 1.00 88.62 71 VAL A CA 1
ATOM 570 C C . VAL A 1 71 ? -14.306 9.003 10.102 1.00 88.62 71 VAL A C 1
ATOM 572 O O . VAL A 1 71 ? -14.309 10.211 10.319 1.00 88.62 71 VAL A O 1
ATOM 575 N N . LYS A 1 72 ? -15.034 8.163 10.848 1.00 89.12 72 LYS A N 1
ATOM 576 C CA . LYS A 1 72 ? -15.909 8.630 11.930 1.00 89.12 72 LYS A CA 1
ATOM 577 C C . LYS A 1 72 ? -15.114 9.130 13.136 1.00 89.12 72 LYS A C 1
ATOM 579 O O . LYS A 1 72 ? -15.547 10.068 13.799 1.00 89.12 72 LYS A O 1
ATOM 584 N N . THR A 1 73 ? -14.010 8.465 13.470 1.00 90.88 73 THR A N 1
ATOM 585 C CA . THR A 1 73 ? -13.232 8.770 14.684 1.00 90.88 73 THR A CA 1
ATOM 586 C C . THR A 1 73 ? -11.977 9.597 14.420 1.00 90.88 73 THR A C 1
ATOM 588 O O . THR A 1 73 ? -11.416 10.135 15.373 1.00 90.88 73 THR A O 1
ATOM 591 N N . GLY A 1 74 ? -11.533 9.685 13.164 1.00 86.00 74 GLY A N 1
ATOM 592 C CA . GLY A 1 74 ? -10.262 10.293 12.767 1.00 86.00 74 GLY A CA 1
ATOM 593 C C . GLY A 1 74 ? -9.032 9.529 13.267 1.00 86.00 74 GLY A C 1
ATOM 594 O O . GLY A 1 74 ? -7.937 10.081 13.336 1.00 86.00 74 GLY A O 1
ATOM 595 N N . LYS A 1 75 ? -9.199 8.279 13.722 1.00 88.69 75 LYS A N 1
ATOM 596 C CA . LYS A 1 75 ? -8.100 7.470 14.257 1.00 88.69 75 LYS A CA 1
ATOM 597 C C . LYS A 1 75 ? -7.498 6.598 13.171 1.00 88.69 75 LYS A C 1
ATOM 599 O O . LYS A 1 75 ? -8.217 5.951 12.413 1.00 88.69 75 LYS A O 1
ATOM 604 N N . THR A 1 76 ? -6.169 6.543 13.137 1.00 87.06 76 THR A N 1
ATOM 605 C CA . THR A 1 76 ? -5.449 5.557 12.331 1.00 87.06 76 THR A CA 1
ATOM 606 C C . THR A 1 76 ? -5.571 4.183 12.984 1.00 87.06 76 THR A C 1
ATOM 608 O O . THR A 1 76 ? -4.896 3.904 13.974 1.00 87.06 76 THR A O 1
ATOM 611 N N . ASP A 1 77 ? -6.405 3.327 12.407 1.00 86.56 77 ASP A N 1
ATOM 612 C CA . ASP A 1 77 ? -6.635 1.962 12.881 1.00 86.56 77 ASP A CA 1
ATOM 613 C C . ASP A 1 77 ? -5.531 1.007 12.409 1.00 86.56 77 ASP A C 1
ATOM 615 O O . ASP A 1 77 ? -5.244 0.007 13.069 1.00 86.56 77 ASP A O 1
ATOM 619 N N . LYS A 1 78 ? -4.859 1.321 11.289 1.00 90.44 78 LYS A N 1
ATOM 620 C CA . LYS A 1 78 ? -3.753 0.504 10.773 1.00 90.44 78 LYS A CA 1
ATOM 621 C C . LYS A 1 78 ? -2.649 1.330 10.121 1.00 90.44 78 LYS A C 1
ATOM 623 O O . LYS A 1 78 ? -2.921 2.264 9.372 1.00 90.44 78 LYS A O 1
ATOM 628 N N . LYS A 1 79 ? -1.399 0.919 10.348 1.00 92.81 79 LYS A N 1
ATOM 629 C CA . LYS A 1 79 ? -0.212 1.324 9.580 1.00 92.81 79 LYS A CA 1
ATOM 630 C C . LYS A 1 79 ? 0.507 0.062 9.121 1.00 92.81 79 LYS A C 1
ATOM 632 O O . LYS A 1 79 ? 0.720 -0.840 9.933 1.00 92.81 79 LYS A O 1
ATOM 637 N N . SER A 1 80 ? 0.832 -0.042 7.840 1.00 93.50 80 SER A N 1
ATOM 638 C CA . SER A 1 80 ? 1.582 -1.187 7.329 1.00 93.50 80 SER A CA 1
ATOM 639 C C . SER A 1 80 ? 3.082 -1.031 7.610 1.00 93.50 80 SER A C 1
ATOM 641 O O . SER A 1 80 ? 3.562 0.090 7.745 1.00 93.50 80 SER A O 1
ATOM 643 N N . PRO A 1 81 ? 3.875 -2.113 7.631 1.00 93.75 81 PRO A N 1
ATOM 644 C CA . PRO A 1 81 ? 5.302 -1.987 7.336 1.00 93.75 81 PRO A CA 1
ATOM 645 C C . PRO A 1 81 ? 5.504 -1.543 5.873 1.00 93.75 81 PRO A C 1
ATOM 647 O O . PRO A 1 81 ? 4.555 -1.557 5.081 1.00 93.75 81 PRO A O 1
ATOM 650 N N . ILE A 1 82 ? 6.732 -1.181 5.489 1.00 93.62 82 ILE A N 1
ATOM 651 C CA . ILE A 1 82 ? 7.086 -1.025 4.069 1.00 93.62 82 ILE A CA 1
ATOM 652 C C . ILE A 1 82 ? 7.076 -2.413 3.424 1.00 93.62 82 ILE A C 1
ATOM 654 O O . ILE A 1 82 ? 7.870 -3.284 3.779 1.00 93.62 82 ILE A O 1
ATOM 658 N N . ASN A 1 83 ? 6.178 -2.621 2.466 1.00 94.56 83 ASN A N 1
ATOM 659 C CA . ASN A 1 83 ? 6.020 -3.884 1.756 1.00 94.56 83 ASN A CA 1
ATOM 660 C C . ASN A 1 83 ? 6.686 -3.783 0.389 1.00 94.56 83 ASN A C 1
ATOM 662 O O . ASN A 1 83 ? 6.280 -2.970 -0.438 1.00 94.56 83 ASN A O 1
ATOM 666 N N . LYS A 1 84 ? 7.686 -4.624 0.122 1.00 95.62 84 LYS A N 1
ATOM 667 C CA . LYS A 1 84 ? 8.231 -4.754 -1.234 1.00 95.62 84 LYS A CA 1
ATOM 668 C C . LYS A 1 84 ? 7.193 -5.384 -2.153 1.00 95.62 84 LYS A C 1
ATOM 670 O O . LYS A 1 84 ? 6.533 -6.347 -1.763 1.00 95.62 84 LYS A O 1
ATOM 675 N N . ILE A 1 85 ? 7.091 -4.871 -3.373 1.00 94.44 85 ILE A N 1
ATOM 676 C CA . ILE A 1 85 ? 6.291 -5.506 -4.413 1.00 94.44 85 ILE A CA 1
ATOM 677 C C . ILE A 1 85 ? 7.145 -6.574 -5.088 1.00 94.44 85 ILE A C 1
ATOM 679 O O . ILE A 1 85 ? 8.262 -6.310 -5.529 1.00 94.44 85 ILE A O 1
ATOM 683 N N . LEU A 1 86 ? 6.616 -7.791 -5.134 1.00 92.00 86 LEU A N 1
ATOM 684 C CA . LEU A 1 86 ? 7.260 -8.953 -5.733 1.00 92.00 86 LEU A CA 1
ATOM 685 C C . LEU A 1 86 ? 6.417 -9.461 -6.905 1.00 92.00 86 LEU A C 1
ATOM 687 O O . LEU A 1 86 ? 5.210 -9.232 -6.942 1.00 92.00 86 LEU A O 1
ATOM 691 N N . GLY A 1 87 ? 7.056 -10.194 -7.817 1.00 92.94 87 GLY A N 1
ATOM 692 C CA . GLY A 1 87 ? 6.404 -10.766 -8.996 1.00 92.94 87 GLY A CA 1
ATOM 693 C C . GLY A 1 87 ? 6.233 -9.770 -10.142 1.00 92.94 87 GLY A C 1
ATOM 694 O O . GLY A 1 87 ? 6.500 -8.580 -9.989 1.00 92.94 87 GLY A O 1
ATOM 695 N N . ASP A 1 88 ? 5.786 -10.285 -11.287 1.00 94.56 88 ASP A N 1
ATOM 696 C CA . ASP A 1 88 ? 5.760 -9.561 -12.566 1.00 94.56 88 ASP A CA 1
ATOM 697 C C . ASP A 1 88 ? 4.332 -9.214 -13.028 1.00 94.56 88 ASP A C 1
ATOM 699 O O . ASP A 1 88 ? 4.079 -8.917 -14.199 1.00 94.56 88 ASP A O 1
ATOM 703 N N . ASP A 1 89 ? 3.385 -9.226 -12.091 1.00 94.69 89 ASP A N 1
ATOM 704 C CA . ASP A 1 89 ? 1.997 -8.876 -12.356 1.00 94.69 89 ASP A CA 1
ATOM 705 C C . ASP A 1 89 ? 1.827 -7.379 -12.649 1.00 94.69 89 ASP A C 1
ATOM 707 O O . ASP A 1 89 ? 2.593 -6.512 -12.223 1.00 94.69 89 ASP A O 1
ATOM 711 N N . LYS A 1 90 ? 0.765 -7.053 -13.391 1.00 91.75 90 LYS A N 1
ATOM 712 C CA . LYS A 1 90 ? 0.404 -5.673 -13.766 1.00 91.75 90 LYS A CA 1
ATOM 713 C C . LYS A 1 90 ? -0.186 -4.848 -12.631 1.00 91.75 90 LYS A C 1
ATOM 715 O O . LYS A 1 90 ? -0.295 -3.629 -12.750 1.00 91.75 90 LYS A O 1
ATOM 720 N N . ASN A 1 91 ? -0.610 -5.518 -11.575 1.00 92.50 91 ASN A N 1
ATOM 721 C CA . ASN A 1 91 ? -1.276 -4.950 -10.422 1.00 92.50 91 ASN A CA 1
ATOM 722 C C . ASN A 1 91 ? -0.826 -5.698 -9.167 1.00 92.50 91 ASN A C 1
ATOM 724 O O . ASN A 1 91 ? -0.252 -6.780 -9.249 1.00 92.50 91 ASN A O 1
ATOM 728 N N . THR A 1 92 ? -1.075 -5.095 -8.013 1.00 93.75 92 THR A N 1
ATOM 729 C CA . THR A 1 92 ? -0.834 -5.715 -6.709 1.00 93.75 92 THR A CA 1
ATOM 730 C C . THR A 1 92 ? -2.036 -5.476 -5.811 1.00 93.75 92 THR A C 1
ATOM 732 O O . THR A 1 92 ? -2.771 -4.512 -6.017 1.00 93.75 92 THR A O 1
ATOM 735 N N . ASN A 1 93 ? -2.246 -6.336 -4.819 1.00 93.06 93 ASN A N 1
ATOM 736 C CA . ASN A 1 93 ? -3.403 -6.250 -3.937 1.00 93.06 93 ASN A CA 1
ATOM 737 C C . ASN A 1 93 ? -2.979 -5.953 -2.497 1.00 93.06 93 ASN A C 1
ATOM 739 O O . ASN A 1 93 ? -2.066 -6.580 -1.962 1.00 93.06 93 ASN A O 1
ATOM 743 N N . ILE A 1 94 ? -3.709 -5.051 -1.843 1.00 93.19 94 ILE A N 1
ATOM 744 C CA . ILE A 1 94 ? -3.724 -4.932 -0.385 1.00 93.19 94 ILE A CA 1
ATOM 745 C C . ILE A 1 94 ? -4.867 -5.799 0.137 1.00 93.19 94 ILE A C 1
ATOM 747 O O . ILE A 1 94 ? -6.013 -5.646 -0.285 1.00 93.19 94 ILE A O 1
ATOM 751 N N . ILE A 1 95 ? -4.550 -6.694 1.070 1.00 92.06 95 ILE A N 1
ATOM 752 C CA . ILE A 1 95 ? -5.532 -7.532 1.756 1.00 92.06 95 ILE A CA 1
ATOM 753 C C . ILE A 1 95 ? -5.778 -6.963 3.156 1.00 92.06 95 ILE A C 1
ATOM 755 O O . ILE A 1 95 ? -4.837 -6.771 3.933 1.00 92.06 95 ILE A O 1
ATOM 759 N N . LEU A 1 96 ? -7.041 -6.667 3.462 1.00 90.75 96 LEU A N 1
ATOM 760 C CA . LEU A 1 96 ? -7.494 -6.204 4.771 1.00 90.75 96 LEU A CA 1
ATOM 761 C C . LEU A 1 96 ? -8.463 -7.231 5.355 1.00 90.75 96 LEU A C 1
ATOM 763 O O . LEU A 1 96 ? -9.569 -7.406 4.849 1.00 90.75 96 LEU A O 1
ATOM 767 N N . ASP A 1 97 ? -8.043 -7.882 6.434 1.00 88.75 97 ASP A N 1
ATOM 768 C CA . ASP A 1 97 ? -8.821 -8.917 7.111 1.00 88.75 97 ASP A CA 1
ATOM 769 C C . ASP A 1 97 ? -9.441 -8.383 8.402 1.00 88.75 97 ASP A C 1
ATOM 771 O O . ASP A 1 97 ? -8.811 -7.591 9.106 1.00 88.75 97 ASP A O 1
ATOM 775 N N . HIS A 1 98 ? -10.627 -8.891 8.753 1.00 84.94 98 HIS A N 1
ATOM 776 C CA . HIS A 1 98 ? -11.291 -8.633 10.040 1.00 84.94 98 HIS A CA 1
ATOM 777 C C . HIS A 1 98 ? -11.512 -7.138 10.319 1.00 84.94 98 HIS A C 1
ATOM 779 O O . HIS A 1 98 ? -11.387 -6.677 11.455 1.00 84.94 98 HIS A O 1
ATOM 785 N N . MET A 1 99 ? -11.820 -6.371 9.273 1.00 83.19 99 MET A N 1
ATOM 786 C CA . MET A 1 99 ? -12.119 -4.950 9.408 1.00 83.19 99 MET A CA 1
ATOM 787 C C . MET A 1 99 ? -13.469 -4.764 10.114 1.00 83.19 99 MET A C 1
ATOM 789 O O . MET A 1 99 ? -14.461 -5.323 9.647 1.00 83.19 99 MET A O 1
ATOM 793 N N . PRO A 1 100 ? -13.537 -3.982 11.207 1.00 82.81 100 PRO A N 1
ATOM 794 C CA . PRO A 1 100 ? -14.811 -3.622 11.816 1.00 82.81 100 PRO A CA 1
ATOM 795 C C . PRO A 1 100 ? -15.671 -2.805 10.851 1.00 82.81 100 PRO A C 1
ATOM 797 O O . PRO A 1 100 ? -15.134 -2.018 10.066 1.00 82.81 100 PRO A O 1
ATOM 800 N N . ASP A 1 101 ? -16.991 -2.908 10.979 1.00 82.69 101 ASP A N 1
ATOM 801 C CA . ASP A 1 101 ? -17.928 -2.106 10.192 1.00 82.69 101 ASP A CA 1
ATOM 802 C C . ASP A 1 101 ? -17.639 -0.605 10.332 1.00 82.69 101 ASP A C 1
ATOM 804 O O . ASP A 1 101 ? -17.553 -0.051 11.435 1.00 82.69 101 ASP A O 1
ATOM 808 N N . GLY A 1 102 ? -17.504 0.083 9.200 1.00 84.00 102 GLY A N 1
ATOM 809 C CA . GLY A 1 102 ? -17.191 1.504 9.194 1.00 84.00 102 GLY A CA 1
ATOM 810 C C . GLY A 1 102 ? -16.786 2.037 7.829 1.00 84.00 102 GLY A C 1
ATOM 811 O O . GLY A 1 102 ? -16.666 1.303 6.855 1.00 84.00 102 GLY A O 1
ATOM 812 N N . GLN A 1 103 ? -16.575 3.351 7.781 1.00 86.88 103 GLN A N 1
ATOM 813 C CA . GLN A 1 103 ? -15.977 4.025 6.632 1.00 86.88 103 GLN A CA 1
ATOM 814 C C . GLN A 1 103 ? -14.511 4.295 6.926 1.00 86.88 103 GLN A C 1
ATOM 816 O O . GLN A 1 103 ? -14.183 4.814 7.999 1.00 86.88 103 GLN A O 1
ATOM 821 N N . TYR A 1 104 ? -13.657 3.985 5.955 1.00 88.94 104 TYR A N 1
ATOM 822 C CA . TYR A 1 104 ? -12.218 4.111 6.102 1.00 88.94 104 TYR A CA 1
ATOM 823 C C . TYR A 1 104 ? -11.595 4.874 4.938 1.00 88.94 104 TYR A C 1
ATOM 825 O O . TYR A 1 104 ? -11.964 4.690 3.776 1.00 88.94 104 TYR A O 1
ATOM 833 N N . LEU A 1 105 ? -10.612 5.703 5.271 1.00 89.50 105 LEU A N 1
ATOM 834 C CA . LEU A 1 105 ? -9.706 6.321 4.319 1.00 89.50 105 LEU A CA 1
ATOM 835 C C . LEU A 1 105 ? -8.450 5.454 4.215 1.00 89.50 105 LEU A C 1
ATOM 837 O O . LEU A 1 105 ? -7.733 5.280 5.203 1.00 89.50 105 LEU A O 1
ATOM 841 N N . LEU A 1 106 ? -8.201 4.908 3.024 1.00 91.56 106 LEU A N 1
ATOM 842 C CA . LEU A 1 106 ? -6.980 4.176 2.710 1.00 91.56 106 LEU A CA 1
ATOM 843 C C . LEU A 1 106 ? -6.033 5.106 1.948 1.00 91.56 106 LEU A C 1
ATOM 845 O O . LEU A 1 106 ? -6.300 5.490 0.807 1.00 91.56 106 LEU A O 1
ATOM 849 N N . THR A 1 107 ? -4.902 5.420 2.566 1.00 90.12 107 THR A N 1
ATOM 850 C CA . THR A 1 107 ? -3.828 6.178 1.918 1.00 90.12 107 THR A CA 1
ATOM 851 C C . THR A 1 107 ? -2.689 5.228 1.599 1.00 90.12 107 THR A C 1
ATOM 853 O O . THR A 1 107 ? -2.244 4.496 2.484 1.00 90.12 107 THR A O 1
ATOM 856 N N . VAL A 1 108 ? -2.235 5.220 0.344 1.00 90.88 108 VAL A N 1
ATOM 857 C CA . VAL A 1 108 ? -1.160 4.342 -0.127 1.00 90.88 108 VAL A CA 1
ATOM 858 C C . VAL A 1 108 ? -0.048 5.186 -0.733 1.00 90.88 108 VAL A C 1
ATOM 860 O O . VAL A 1 108 ? -0.278 5.987 -1.635 1.00 90.88 108 VAL A O 1
ATOM 863 N N . TRP A 1 109 ? 1.170 4.962 -0.260 1.00 89.94 109 TRP A N 1
ATOM 864 C CA . TRP A 1 109 ? 2.387 5.572 -0.773 1.00 89.94 109 TRP A CA 1
ATOM 865 C C . TRP A 1 109 ? 3.223 4.517 -1.488 1.00 89.94 109 TRP A C 1
ATOM 867 O O . TRP A 1 109 ? 3.361 3.401 -0.985 1.00 89.94 109 TRP A O 1
ATOM 877 N N . GLY A 1 110 ? 3.789 4.873 -2.639 1.00 89.75 110 GLY A N 1
ATOM 878 C CA . GLY A 1 110 ? 4.709 4.028 -3.395 1.00 89.75 110 GLY A CA 1
ATOM 879 C C . GLY A 1 110 ? 6.143 4.548 -3.331 1.00 89.75 110 GLY A C 1
ATOM 880 O O . GLY A 1 110 ? 6.355 5.745 -3.171 1.00 89.75 110 GLY A O 1
ATOM 881 N N . ASN A 1 111 ? 7.122 3.654 -3.488 1.00 89.12 111 ASN A N 1
ATOM 882 C CA . ASN A 1 111 ? 8.554 3.988 -3.544 1.00 89.12 111 ASN A CA 1
ATOM 883 C C . ASN A 1 111 ? 9.062 4.774 -2.320 1.00 89.12 111 ASN A C 1
ATOM 885 O O . ASN A 1 111 ? 9.875 5.686 -2.448 1.00 89.12 111 ASN A O 1
ATOM 889 N N . VAL A 1 112 ? 8.609 4.396 -1.125 1.00 89.19 112 VAL A N 1
ATOM 890 C CA . VAL A 1 112 ? 8.957 5.088 0.121 1.00 89.19 112 VAL A CA 1
ATOM 891 C C . VAL A 1 112 ? 10.181 4.492 0.815 1.00 89.19 112 VAL A C 1
ATOM 893 O O . VAL A 1 112 ? 10.573 3.344 0.586 1.00 89.19 112 VAL A O 1
ATOM 896 N N . ASN A 1 113 ? 10.756 5.281 1.719 1.00 87.56 113 ASN A N 1
ATOM 897 C CA . ASN A 1 113 ? 11.736 4.864 2.719 1.00 87.56 113 ASN A CA 1
ATOM 898 C C . ASN A 1 113 ? 11.255 5.264 4.132 1.00 87.56 113 ASN A C 1
ATOM 900 O O . ASN A 1 113 ? 10.223 5.919 4.283 1.00 87.56 113 ASN A O 1
ATOM 904 N N . GLU A 1 114 ? 11.982 4.856 5.175 1.00 84.94 114 GLU A N 1
ATOM 905 C CA . GLU A 1 114 ? 11.565 5.091 6.568 1.00 84.94 114 GLU A CA 1
ATOM 906 C C . GLU A 1 114 ? 11.468 6.586 6.926 1.00 84.94 114 GLU A C 1
ATOM 908 O O . GLU A 1 114 ? 10.490 6.999 7.547 1.00 84.94 114 GLU A O 1
ATOM 913 N N . SER A 1 115 ? 12.403 7.425 6.466 1.00 81.50 115 SER A N 1
ATOM 914 C CA . SER A 1 115 ? 12.398 8.864 6.775 1.00 81.50 115 SER A CA 1
ATOM 915 C C . SER A 1 115 ? 11.234 9.624 6.121 1.00 81.50 115 SER A C 1
ATOM 917 O O . SER A 1 115 ? 10.708 10.581 6.696 1.00 81.50 115 SER A O 1
ATOM 919 N N . MET A 1 116 ? 10.778 9.189 4.943 1.00 76.62 116 MET A N 1
ATOM 920 C CA . MET A 1 116 ? 9.575 9.725 4.291 1.00 76.62 116 MET A CA 1
ATOM 921 C C . MET A 1 116 ? 8.302 9.451 5.102 1.00 76.62 116 MET A C 1
ATOM 923 O O . MET A 1 116 ? 7.418 10.303 5.179 1.00 76.62 116 MET A O 1
ATOM 927 N N . ILE A 1 117 ? 8.206 8.282 5.742 1.00 77.88 117 ILE A N 1
ATOM 928 C CA . ILE A 1 117 ? 7.034 7.906 6.547 1.00 77.88 117 ILE A CA 1
ATOM 929 C C . ILE A 1 117 ? 6.970 8.723 7.839 1.00 77.88 117 ILE A C 1
ATOM 931 O O . ILE A 1 117 ? 5.885 9.127 8.254 1.00 77.88 117 ILE A O 1
ATOM 935 N N . GLU A 1 118 ? 8.114 8.983 8.472 1.00 70.44 118 GLU A N 1
ATOM 936 C CA . GLU A 1 118 ? 8.180 9.772 9.709 1.00 70.44 118 GLU A CA 1
ATOM 937 C C . GLU A 1 118 ? 7.751 11.225 9.502 1.00 70.44 118 GLU A C 1
ATOM 939 O O . GLU A 1 118 ? 7.119 11.824 10.373 1.00 70.44 118 GLU A O 1
ATOM 944 N N . THR A 1 119 ? 8.073 11.782 8.33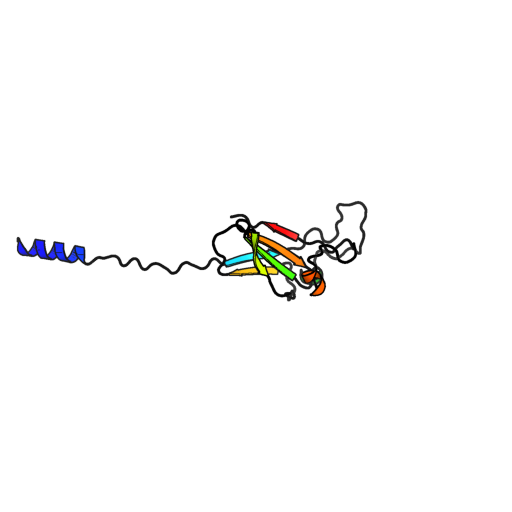8 1.00 66.38 119 THR A N 1
ATOM 945 C CA . THR A 1 119 ? 7.734 13.166 7.997 1.00 66.38 119 THR A CA 1
ATOM 946 C C . THR A 1 119 ? 6.344 13.299 7.381 1.00 66.38 119 THR A C 1
ATOM 948 O O . THR A 1 119 ? 5.786 14.394 7.389 1.00 66.38 119 THR A O 1
ATOM 951 N N . LEU A 1 120 ? 5.773 12.197 6.871 1.00 63.81 120 LEU A N 1
ATOM 952 C CA . LEU A 1 120 ? 4.527 12.170 6.094 1.00 63.81 120 LEU A CA 1
ATOM 953 C C . LEU A 1 120 ? 4.526 13.200 4.942 1.00 63.81 120 LEU A C 1
ATOM 955 O O . LEU A 1 120 ? 3.471 13.634 4.475 1.00 63.81 120 LEU A O 1
ATOM 959 N N . SER A 1 121 ? 5.718 13.610 4.502 1.00 56.50 121 SER A N 1
ATOM 960 C CA . SER A 1 121 ? 5.910 14.650 3.502 1.00 56.50 121 SER A CA 1
ATOM 961 C C . SER A 1 121 ? 5.578 14.088 2.131 1.00 56.50 121 SER A C 1
ATOM 963 O O . SER A 1 121 ? 6.251 13.178 1.650 1.00 56.50 121 SER A O 1
ATOM 965 N N . LEU A 1 122 ? 4.556 14.657 1.485 1.00 53.34 122 LEU A N 1
ATOM 966 C CA . LEU A 1 122 ? 4.142 14.251 0.138 1.00 53.34 122 LEU A CA 1
ATOM 967 C C . LEU A 1 122 ? 5.243 14.512 -0.908 1.00 53.34 122 LEU A C 1
ATOM 969 O O . LEU A 1 122 ? 5.288 13.819 -1.918 1.00 53.34 122 LEU A O 1
ATOM 973 N N . HIS A 1 123 ? 6.158 15.452 -0.632 1.00 50.72 123 HIS A N 1
ATOM 974 C CA . HIS A 1 123 ? 7.348 15.724 -1.436 1.00 50.72 123 HIS A CA 1
ATOM 975 C C . HIS A 1 123 ? 8.571 15.852 -0.527 1.00 50.72 123 HIS A C 1
ATOM 977 O O . HIS A 1 123 ? 8.724 16.835 0.199 1.00 50.72 123 HIS A O 1
ATOM 983 N N . SER A 1 124 ? 9.459 14.863 -0.577 1.00 46.72 124 SER A N 1
ATOM 984 C CA . SER A 1 124 ? 10.849 15.095 -0.180 1.00 46.72 124 SER A CA 1
ATOM 985 C C . SER A 1 124 ? 11.512 15.729 -1.399 1.00 46.72 124 SER A C 1
ATOM 987 O O . SER A 1 124 ? 11.628 15.069 -2.422 1.00 46.72 124 SER A O 1
ATOM 989 N N . ASP A 1 125 ? 11.867 17.010 -1.326 1.00 50.94 125 ASP A N 1
ATOM 990 C CA . ASP A 1 125 ? 12.689 17.710 -2.331 1.00 50.94 125 ASP A CA 1
ATOM 991 C C . ASP A 1 125 ? 11.992 18.284 -3.589 1.00 50.94 125 ASP A C 1
ATOM 993 O O . ASP A 1 125 ? 12.682 18.639 -4.542 1.00 50.94 125 ASP A O 1
ATOM 997 N N . ASN A 1 126 ? 10.661 18.475 -3.596 1.00 49.19 126 ASN A N 1
ATOM 998 C CA . ASN A 1 126 ? 9.915 19.108 -4.712 1.00 49.19 126 ASN A CA 1
ATOM 999 C C . ASN A 1 126 ? 10.141 18.451 -6.094 1.00 49.19 126 ASN A C 1
ATOM 1001 O O . ASN A 1 126 ? 10.053 19.122 -7.122 1.00 49.19 126 ASN A O 1
ATOM 1005 N N . THR A 1 127 ? 10.454 17.157 -6.138 1.00 45.34 127 THR A N 1
ATOM 1006 C CA . THR A 1 127 ? 10.606 16.417 -7.393 1.00 45.34 127 THR A CA 1
ATOM 1007 C C . THR A 1 127 ? 9.249 15.885 -7.856 1.00 45.34 127 THR A C 1
ATOM 1009 O O . THR A 1 127 ? 8.639 15.029 -7.211 1.00 45.34 127 THR A O 1
ATOM 1012 N N . GLU A 1 128 ? 8.755 16.419 -8.974 1.00 48.00 128 GLU A N 1
ATOM 1013 C CA . GLU A 1 128 ? 7.574 15.897 -9.672 1.00 48.00 128 GLU A CA 1
ATOM 1014 C C . GLU A 1 128 ? 7.833 14.444 -10.139 1.00 48.00 128 GLU A C 1
ATOM 1016 O O . GLU A 1 128 ? 8.987 14.055 -10.330 1.00 48.00 128 GLU A O 1
ATOM 1021 N N . SER A 1 129 ? 6.773 13.632 -10.304 1.00 49.97 129 SER A N 1
ATOM 1022 C CA . SER A 1 129 ? 6.800 12.192 -10.670 1.00 49.97 129 SER A CA 1
ATOM 1023 C C . SER A 1 129 ? 6.862 11.154 -9.520 1.00 49.97 129 SER A C 1
ATOM 1025 O O . SER A 1 129 ? 7.155 9.981 -9.772 1.00 49.97 129 SER A O 1
ATOM 1027 N N . THR A 1 130 ? 6.534 11.513 -8.271 1.00 50.50 130 THR A N 1
ATOM 1028 C CA . THR A 1 130 ? 6.428 10.564 -7.127 1.00 50.50 130 THR A CA 1
ATOM 1029 C C . THR A 1 130 ? 5.029 10.516 -6.494 1.00 50.50 130 THR A C 1
ATOM 1031 O O . THR A 1 130 ? 4.877 10.345 -5.285 1.00 50.50 130 THR A O 1
ATOM 1034 N N . ASP A 1 131 ? 3.990 10.681 -7.315 1.00 49.81 131 ASP A N 1
ATOM 1035 C CA . ASP A 1 131 ? 2.631 10.942 -6.836 1.00 49.81 131 ASP A CA 1
ATOM 1036 C C . ASP A 1 131 ? 2.044 9.845 -5.934 1.00 49.81 131 ASP A C 1
ATOM 1038 O O . ASP A 1 131 ? 2.206 8.637 -6.137 1.00 49.81 131 ASP A O 1
ATOM 1042 N N . ILE A 1 132 ? 1.298 10.311 -4.932 1.00 50.97 132 ILE A N 1
ATOM 1043 C CA . ILE A 1 132 ? 0.638 9.512 -3.903 1.00 50.97 132 ILE A CA 1
ATOM 1044 C C . ILE A 1 132 ? -0.834 9.374 -4.277 1.00 50.97 132 ILE A C 1
ATOM 1046 O O . ILE A 1 132 ? -1.538 10.364 -4.478 1.00 50.97 132 ILE A O 1
ATOM 1050 N N . TYR A 1 133 ? -1.315 8.136 -4.344 1.00 53.66 133 TYR A N 1
ATOM 1051 C CA . TYR A 1 133 ? -2.686 7.835 -4.738 1.00 53.66 133 TYR A CA 1
ATOM 1052 C C . TYR A 1 133 ? -3.557 7.644 -3.493 1.00 53.66 133 TYR A C 1
ATOM 1054 O O . TYR A 1 133 ? -3.345 6.734 -2.690 1.00 53.66 133 TYR A O 1
ATOM 1062 N N . ILE A 1 134 ? -4.560 8.509 -3.340 1.00 53.50 134 ILE A N 1
ATOM 1063 C CA . ILE A 1 134 ? -5.555 8.439 -2.265 1.00 53.50 134 ILE A CA 1
ATOM 1064 C C . ILE A 1 134 ? -6.831 7.823 -2.837 1.00 53.50 134 ILE A C 1
ATOM 1066 O O . ILE A 1 134 ? -7.342 8.292 -3.854 1.00 53.50 134 ILE A O 1
ATOM 1070 N N . SER A 1 135 ? -7.371 6.797 -2.176 1.00 49.38 135 SER A N 1
ATOM 1071 C CA . SER A 1 135 ? -8.674 6.230 -2.528 1.00 49.38 135 SER A CA 1
ATOM 1072 C C . SER A 1 135 ? -9.563 6.127 -1.295 1.00 49.38 135 SER A C 1
ATOM 1074 O O . SER A 1 135 ? -9.152 5.642 -0.243 1.00 49.38 135 SER A O 1
ATOM 1076 N N . VAL A 1 136 ? -10.816 6.550 -1.440 1.00 46.59 136 VAL A N 1
ATOM 1077 C CA . VAL A 1 136 ? -11.864 6.332 -0.435 1.00 46.59 136 VAL A CA 1
ATOM 1078 C C . VAL A 1 136 ? -12.560 5.019 -0.779 1.00 46.59 136 VAL A C 1
ATOM 1080 O O . VAL A 1 136 ? -12.922 4.817 -1.937 1.00 46.59 136 VAL A O 1
ATOM 1083 N N . LEU A 1 137 ? -12.723 4.119 0.192 1.00 49.47 137 LEU A N 1
ATOM 1084 C CA . LEU A 1 137 ? -13.481 2.880 -0.001 1.00 49.47 137 LEU A CA 1
ATOM 1085 C C . LEU A 1 137 ? -14.981 3.176 0.187 1.00 49.47 137 LEU A C 1
ATOM 1087 O O . LEU A 1 137 ? -15.370 3.554 1.296 1.00 49.47 137 LEU A O 1
ATOM 1091 N N . PRO A 1 138 ? -15.825 3.061 -0.859 1.00 41.72 138 PRO A N 1
ATOM 1092 C CA . PRO A 1 138 ? -17.272 3.148 -0.697 1.00 41.72 138 PRO A CA 1
ATOM 1093 C C . PRO A 1 138 ? -17.845 1.848 -0.105 1.00 41.72 138 PRO A C 1
ATOM 1095 O O . PRO A 1 138 ? -17.238 0.785 -0.240 1.00 41.72 138 PRO A O 1
ATOM 1098 N N . HIS A 1 139 ? -19.007 1.982 0.548 1.00 45.72 139 HIS A N 1
ATOM 1099 C CA . HIS A 1 139 ? -19.824 0.889 1.106 1.00 45.72 139 HIS A CA 1
ATOM 1100 C C . HIS A 1 139 ? -20.241 -0.148 0.067 1.00 45.72 139 HIS A C 1
ATOM 1102 O O . HIS A 1 139 ? -20.612 0.273 -1.054 1.00 45.72 139 HIS A O 1
#